Protein AF-A0A550IAB9-F1 (afdb_monomer_lite)

Radius of gyration: 19.31 Å; chains: 1; bounding box: 49×30×54 Å

pLDDT: mean 85.49, std 11.91, range [51.25, 96.94]

Structure (mmCIF, N/CA/C/O backbone):
data_AF-A0A550IAB9-F1
#
_entry.id   AF-A0A550IAB9-F1
#
loop_
_atom_site.group_PDB
_atom_site.id
_atom_site.type_symbol
_atom_site.label_atom_id
_atom_site.label_alt_id
_atom_site.label_comp_id
_atom_site.label_asym_id
_atom_site.label_entity_id
_atom_site.label_seq_id
_atom_site.pdbx_PDB_ins_code
_atom_site.Cartn_x
_atom_site.Cartn_y
_atom_site.Cartn_z
_atom_site.occupancy
_atom_site.B_iso_or_equiv
_atom_site.auth_seq_id
_atom_site.auth_comp_id
_atom_site.auth_asym_id
_atom_site.auth_atom_id
_atom_site.pdbx_PDB_model_num
ATOM 1 N N . MET A 1 1 ? -1.871 -6.649 -10.776 1.00 80.56 1 MET A N 1
ATOM 2 C CA . MET A 1 1 ? -2.394 -6.906 -9.424 1.00 80.56 1 MET A CA 1
ATOM 3 C C . MET A 1 1 ? -3.527 -5.940 -9.187 1.00 80.56 1 MET A C 1
ATOM 5 O O . MET A 1 1 ? -3.383 -4.775 -9.549 1.00 80.56 1 MET A O 1
ATOM 9 N N . GLU A 1 2 ? -4.639 -6.421 -8.656 1.00 86.62 2 GLU A N 1
ATOM 10 C CA . GLU A 1 2 ? -5.781 -5.561 -8.356 1.00 86.62 2 GLU A CA 1
ATOM 11 C C . GLU A 1 2 ? -5.556 -4.780 -7.060 1.00 86.62 2 GLU A C 1
ATOM 13 O O . GLU A 1 2 ? -4.755 -5.161 -6.203 1.00 86.62 2 GLU A O 1
ATOM 18 N N . GLN A 1 3 ? -6.254 -3.653 -6.912 1.00 86.25 3 GLN A N 1
ATOM 19 C CA . GLN A 1 3 ? -6.105 -2.798 -5.737 1.00 86.25 3 GLN A CA 1
ATOM 20 C C . GLN A 1 3 ? -6.569 -3.502 -4.448 1.00 86.25 3 GLN A C 1
ATOM 22 O O . GLN A 1 3 ? -5.946 -3.313 -3.404 1.00 86.25 3 GLN A O 1
ATOM 27 N N . SER A 1 4 ? -7.613 -4.337 -4.520 1.00 89.38 4 SER A N 1
ATOM 28 C CA . SER A 1 4 ? -8.102 -5.171 -3.409 1.00 89.38 4 SER A CA 1
ATOM 29 C C . SER A 1 4 ? -7.013 -6.117 -2.898 1.00 89.38 4 SER A C 1
ATOM 31 O O . SER A 1 4 ? -6.751 -6.164 -1.695 1.00 89.38 4 SER A O 1
ATOM 33 N N . GLU A 1 5 ? -6.306 -6.790 -3.807 1.00 90.88 5 GLU A N 1
ATOM 34 C CA . GLU A 1 5 ? -5.203 -7.697 -3.483 1.00 90.88 5 GLU A CA 1
ATOM 35 C C . GLU A 1 5 ? -4.038 -6.962 -2.797 1.00 90.88 5 GLU A C 1
ATOM 37 O O . GLU A 1 5 ? -3.510 -7.434 -1.786 1.00 90.88 5 GLU A O 1
ATOM 42 N N . ILE A 1 6 ? -3.679 -5.766 -3.278 1.00 91.75 6 ILE A N 1
ATOM 43 C CA . ILE A 1 6 ? -2.629 -4.934 -2.665 1.00 91.75 6 ILE A CA 1
ATOM 44 C C . ILE A 1 6 ? -3.024 -4.528 -1.239 1.00 91.75 6 ILE A C 1
ATOM 46 O O . ILE A 1 6 ? -2.199 -4.607 -0.325 1.00 91.75 6 ILE A O 1
ATOM 50 N N . ILE A 1 7 ? -4.284 -4.132 -1.023 1.00 93.44 7 ILE A N 1
ATOM 51 C CA . ILE A 1 7 ? -4.792 -3.787 0.312 1.00 93.44 7 ILE A CA 1
ATOM 52 C C . ILE A 1 7 ? -4.767 -5.013 1.232 1.00 93.44 7 ILE A C 1
ATOM 54 O O . ILE A 1 7 ? -4.306 -4.905 2.368 1.00 93.44 7 ILE A O 1
ATOM 58 N N . LEU A 1 8 ? -5.191 -6.187 0.757 1.00 93.12 8 LEU A N 1
ATOM 59 C CA . LEU A 1 8 ? -5.149 -7.432 1.531 1.00 93.12 8 LEU A CA 1
ATOM 60 C C . LEU A 1 8 ? -3.721 -7.800 1.953 1.00 93.12 8 LEU A C 1
ATOM 62 O O . LEU A 1 8 ? -3.494 -8.167 3.110 1.00 93.12 8 LEU A O 1
ATOM 66 N N . ARG A 1 9 ? -2.736 -7.648 1.061 1.00 91.62 9 ARG A N 1
ATOM 67 C CA . ARG A 1 9 ? -1.332 -7.889 1.423 1.00 91.62 9 ARG A CA 1
ATOM 68 C C . ARG A 1 9 ? -0.792 -6.848 2.399 1.00 91.62 9 ARG A C 1
ATOM 70 O O . ARG A 1 9 ? -0.102 -7.219 3.349 1.00 91.62 9 ARG A O 1
ATOM 77 N N . ALA A 1 10 ? -1.139 -5.573 2.225 1.00 92.81 10 ALA A N 1
ATOM 78 C CA . ALA A 1 10 ? -0.775 -4.521 3.173 1.00 92.81 10 ALA A CA 1
ATOM 79 C C . ALA A 1 10 ? -1.371 -4.780 4.571 1.00 92.81 10 ALA A C 1
ATOM 81 O O . ALA A 1 10 ? -0.667 -4.627 5.569 1.00 92.81 10 ALA A O 1
ATOM 82 N N . ILE A 1 11 ? -2.620 -5.261 4.657 1.00 93.38 11 ILE A N 1
ATOM 83 C CA . ILE A 1 11 ? -3.235 -5.711 5.918 1.00 93.38 11 ILE A CA 1
ATOM 84 C C . ILE A 1 11 ? -2.406 -6.831 6.562 1.00 93.38 11 ILE A C 1
ATOM 86 O O . ILE A 1 11 ? -2.155 -6.788 7.769 1.00 93.38 11 ILE A O 1
ATOM 90 N N . GLY A 1 12 ? -1.959 -7.811 5.771 1.00 90.69 12 GLY A N 1
ATOM 91 C CA . GLY A 1 12 ? -1.082 -8.887 6.237 1.00 90.69 12 GLY A CA 1
ATOM 92 C C . GLY A 1 12 ? 0.203 -8.359 6.882 1.00 90.69 12 GLY A C 1
ATOM 93 O O . GLY A 1 12 ? 0.507 -8.720 8.018 1.00 90.69 12 GLY A O 1
ATOM 94 N N . VAL A 1 13 ? 0.901 -7.442 6.203 1.00 90.62 13 VAL A N 1
ATOM 95 C CA . VAL A 1 13 ? 2.126 -6.808 6.725 1.00 90.62 13 VAL A CA 1
ATOM 96 C C . VAL A 1 13 ? 1.848 -6.050 8.025 1.00 90.62 13 VAL A C 1
ATOM 98 O O . VAL A 1 13 ? 2.534 -6.279 9.017 1.00 90.62 13 VAL A O 1
ATOM 101 N N . LEU A 1 14 ? 0.812 -5.203 8.069 1.00 90.38 14 LEU A N 1
ATOM 102 C CA . LEU A 1 14 ? 0.474 -4.428 9.272 1.00 90.38 14 LEU A CA 1
ATOM 103 C C . LEU A 1 14 ? 0.119 -5.320 10.470 1.00 90.38 14 LEU A C 1
ATOM 105 O O . LEU A 1 14 ? 0.498 -5.010 11.600 1.00 90.38 14 LEU A O 1
ATOM 109 N N . THR A 1 15 ? -0.588 -6.427 10.232 1.00 88.88 15 THR A N 1
ATOM 110 C CA . THR A 1 15 ? -0.971 -7.384 11.283 1.00 88.88 15 THR A CA 1
ATOM 111 C C . THR A 1 15 ? 0.263 -8.034 11.906 1.00 88.88 15 THR A C 1
ATOM 113 O O . THR A 1 15 ? 0.366 -8.150 13.126 1.00 88.88 15 THR A O 1
ATOM 116 N N . GLU A 1 16 ? 1.227 -8.418 11.076 1.00 85.25 16 GLU A N 1
ATOM 117 C CA . GLU A 1 16 ? 2.469 -9.031 11.535 1.00 85.25 16 GLU A CA 1
ATOM 118 C C . GLU A 1 16 ? 3.392 -8.030 12.230 1.00 85.25 16 GLU A C 1
ATOM 120 O O . GLU A 1 16 ? 3.933 -8.331 13.294 1.00 85.25 16 GLU A O 1
ATOM 125 N N . THR A 1 17 ? 3.509 -6.808 11.702 1.00 85.06 17 THR A N 1
ATOM 126 C CA . THR A 1 17 ? 4.245 -5.730 12.374 1.00 85.06 17 THR A CA 1
ATOM 127 C C . THR A 1 17 ? 3.665 -5.447 13.761 1.00 85.06 17 THR A C 1
ATOM 129 O O . THR A 1 17 ? 4.420 -5.272 14.713 1.00 85.06 17 THR A O 1
ATOM 132 N N . GLN A 1 18 ? 2.337 -5.448 13.922 1.00 83.81 18 GLN A N 1
ATOM 133 C CA . GLN A 1 18 ? 1.711 -5.268 15.237 1.00 83.81 18 GLN A CA 1
ATOM 134 C C . GLN A 1 18 ? 2.049 -6.400 16.211 1.00 83.81 18 GLN A C 1
ATOM 136 O O . GLN A 1 18 ? 2.328 -6.134 17.380 1.00 83.81 18 GLN A O 1
ATOM 141 N N . GLU A 1 19 ? 2.057 -7.647 15.745 1.00 83.81 19 GLU A N 1
ATOM 142 C CA . GLU A 1 19 ? 2.446 -8.802 16.558 1.00 83.81 19 GLU A CA 1
ATOM 143 C C . GLU A 1 19 ? 3.933 -8.746 16.951 1.00 83.81 19 GLU A C 1
ATOM 145 O O . GLU A 1 19 ? 4.281 -9.012 18.101 1.00 83.81 19 GLU A O 1
ATOM 150 N N . MET A 1 20 ? 4.810 -8.315 16.040 1.00 81.88 20 MET A N 1
ATOM 151 C CA . MET A 1 20 ? 6.223 -8.050 16.325 1.00 81.88 20 MET A CA 1
ATOM 152 C C . MET A 1 20 ? 6.389 -6.969 17.401 1.00 81.88 20 MET A C 1
ATOM 154 O O . MET A 1 20 ? 7.074 -7.195 18.396 1.00 81.88 20 MET A O 1
ATOM 158 N N . VAL A 1 21 ? 5.725 -5.819 17.246 1.00 81.81 21 VAL A N 1
ATOM 159 C CA . VAL A 1 21 ? 5.759 -4.720 18.228 1.00 81.81 21 VAL A CA 1
ATOM 160 C C . VAL A 1 21 ? 5.239 -5.181 19.587 1.00 81.81 21 VAL A C 1
ATOM 162 O O . VAL A 1 21 ? 5.803 -4.828 20.622 1.00 81.81 21 VAL A O 1
ATOM 165 N N . ARG A 1 22 ? 4.184 -5.998 19.607 1.00 82.81 22 ARG A N 1
ATOM 166 C CA . ARG A 1 22 ? 3.660 -6.578 20.843 1.00 82.81 22 ARG A CA 1
ATOM 167 C C . ARG A 1 22 ? 4.705 -7.448 21.544 1.00 82.81 22 ARG A C 1
ATOM 169 O O . ARG A 1 22 ? 4.908 -7.266 22.738 1.00 82.81 22 ARG A O 1
ATOM 176 N N . ARG A 1 23 ? 5.379 -8.344 20.820 1.00 83.12 23 ARG A N 1
ATOM 177 C CA . ARG A 1 23 ? 6.424 -9.220 21.379 1.00 83.12 23 ARG A CA 1
ATOM 178 C C . ARG A 1 23 ? 7.632 -8.440 21.890 1.00 83.12 23 ARG A C 1
ATOM 180 O O . ARG A 1 23 ? 8.124 -8.744 22.970 1.00 83.12 23 ARG A O 1
ATOM 187 N N . LEU A 1 24 ? 8.046 -7.398 21.167 1.00 81.88 24 LEU A N 1
ATOM 188 C CA . LEU A 1 24 ? 9.097 -6.480 21.618 1.00 81.88 24 LEU A CA 1
ATOM 189 C C . LEU A 1 24 ? 8.724 -5.800 22.943 1.00 81.88 24 LEU A C 1
ATOM 191 O O . LEU A 1 24 ? 9.559 -5.695 23.832 1.00 81.88 24 LEU A O 1
ATOM 195 N N . ASN A 1 25 ? 7.464 -5.383 23.102 1.00 82.81 25 ASN A N 1
ATOM 196 C CA . ASN A 1 25 ? 6.971 -4.801 24.356 1.00 82.81 25 ASN A CA 1
ATOM 197 C C . ASN A 1 25 ? 6.851 -5.821 25.505 1.00 82.81 25 ASN A C 1
ATOM 199 O O . ASN A 1 25 ? 6.735 -5.422 26.661 1.00 82.81 25 ASN A O 1
ATOM 203 N N . GLU A 1 26 ? 6.841 -7.119 25.200 1.00 87.94 26 GLU A N 1
ATOM 204 C CA . GLU A 1 26 ? 6.813 -8.223 26.168 1.00 87.94 26 GLU A CA 1
ATOM 205 C C . GLU A 1 26 ? 8.241 -8.726 26.513 1.00 87.94 26 GLU A C 1
ATOM 207 O O . GLU A 1 26 ? 8.380 -9.788 27.118 1.00 87.94 26 GLU A O 1
ATOM 212 N N . ASP A 1 27 ? 9.295 -7.975 26.145 1.00 78.00 27 ASP A N 1
ATOM 213 C CA . ASP A 1 27 ? 10.726 -8.319 26.293 1.00 78.00 27 ASP A CA 1
ATOM 214 C C . ASP A 1 27 ? 11.115 -9.669 25.652 1.00 78.00 27 ASP A C 1
ATOM 216 O O . ASP A 1 27 ? 12.086 -10.325 26.043 1.00 78.00 27 ASP A O 1
ATOM 220 N N . VAL A 1 28 ? 10.360 -10.101 24.641 1.00 74.19 28 VAL A N 1
ATOM 221 C CA . VAL A 1 28 ? 10.690 -11.278 23.835 1.00 74.19 28 VAL A CA 1
ATOM 222 C C . VAL A 1 28 ? 11.665 -10.855 22.741 1.00 74.19 28 VAL A C 1
ATOM 224 O O . VAL A 1 28 ? 11.442 -9.859 22.056 1.00 74.19 28 VAL A O 1
ATOM 227 N N . GLU A 1 29 ? 12.742 -11.617 22.548 1.00 73.81 29 GLU A N 1
ATOM 228 C CA . GLU A 1 29 ? 13.671 -11.395 21.438 1.00 73.81 29 GLU A CA 1
ATOM 229 C C . GLU A 1 29 ? 12.935 -11.614 20.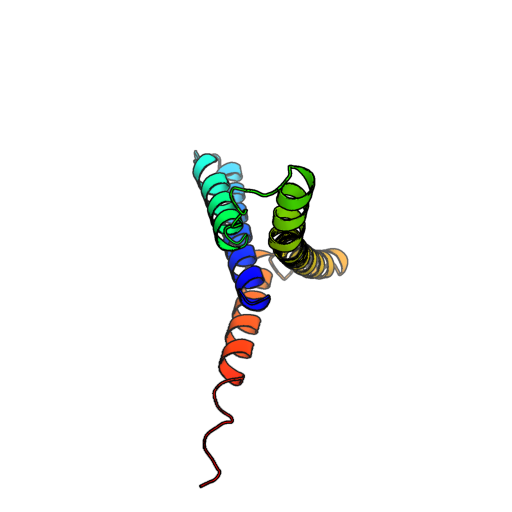107 1.00 73.81 29 GLU A C 1
ATOM 231 O O . GLU A 1 29 ? 12.395 -12.696 19.853 1.00 73.81 29 GLU A O 1
ATOM 236 N N . VAL A 1 30 ? 12.869 -10.570 19.275 1.00 68.25 30 VAL A N 1
ATOM 237 C CA . VAL A 1 30 ? 12.213 -10.624 17.965 1.00 68.25 30 VAL A CA 1
ATOM 238 C C . VAL A 1 30 ? 13.234 -10.405 16.864 1.00 68.25 30 VAL A C 1
ATOM 240 O O . VAL A 1 30 ? 14.054 -9.493 16.933 1.00 68.25 30 VAL A O 1
ATOM 243 N N . ASP A 1 31 ? 13.137 -11.234 15.832 1.00 72.06 31 ASP A N 1
ATOM 244 C CA . ASP A 1 31 ? 13.886 -11.075 14.595 1.00 72.06 31 ASP A CA 1
ATOM 245 C C . ASP A 1 31 ? 13.289 -9.923 13.767 1.00 72.06 31 ASP A C 1
ATOM 247 O O . ASP A 1 31 ? 12.236 -10.064 13.140 1.00 72.06 31 ASP A O 1
ATOM 251 N N . ILE A 1 32 ? 13.940 -8.757 13.815 1.00 69.88 32 ILE A N 1
ATOM 252 C CA . ILE A 1 32 ? 13.542 -7.558 13.061 1.00 69.88 32 ILE A CA 1
ATOM 253 C C . ILE A 1 32 ? 13.698 -7.793 11.549 1.00 69.88 32 ILE A C 1
ATOM 255 O O . ILE A 1 32 ? 12.886 -7.293 10.765 1.00 69.88 32 ILE A O 1
ATOM 259 N N . ASP A 1 33 ? 14.658 -8.628 11.142 1.00 74.12 33 ASP A N 1
ATOM 260 C CA . ASP A 1 33 ? 14.941 -8.911 9.734 1.00 74.12 33 ASP A CA 1
ATOM 261 C C . ASP A 1 33 ? 13.759 -9.634 9.067 1.00 74.12 33 ASP A C 1
ATOM 263 O O . ASP A 1 33 ? 13.488 -9.441 7.880 1.00 74.12 33 ASP A O 1
ATOM 267 N N . ALA A 1 34 ? 12.981 -10.410 9.831 1.00 68.88 34 ALA A N 1
ATOM 268 C CA . ALA A 1 34 ? 11.770 -11.061 9.337 1.00 68.88 34 ALA A CA 1
ATOM 269 C C . ALA A 1 34 ? 10.686 -10.050 8.907 1.00 68.88 34 ALA A C 1
ATOM 271 O O . ALA A 1 34 ? 10.029 -10.241 7.881 1.00 68.88 34 ALA A O 1
ATOM 272 N N . GLY A 1 35 ? 10.530 -8.949 9.652 1.00 65.88 35 GLY A N 1
ATOM 273 C CA . GLY A 1 35 ? 9.566 -7.888 9.342 1.00 65.88 35 GLY A CA 1
ATOM 274 C C . GLY A 1 35 ? 9.968 -7.084 8.106 1.00 65.88 35 GLY A C 1
ATOM 275 O O . GLY A 1 35 ? 9.136 -6.821 7.232 1.00 65.88 35 GLY A O 1
ATOM 276 N N . GLU A 1 36 ? 11.258 -6.761 7.985 1.00 71.56 36 GLU A N 1
ATOM 277 C CA . GLU A 1 36 ? 11.809 -6.134 6.779 1.00 71.56 36 GLU A CA 1
ATOM 278 C C . GLU A 1 36 ? 11.689 -7.055 5.558 1.00 71.56 36 GLU A C 1
ATOM 280 O O . GLU A 1 36 ? 11.306 -6.604 4.475 1.00 71.56 36 GLU A O 1
ATOM 285 N N . ALA A 1 37 ? 11.914 -8.362 5.730 1.00 77.88 37 ALA A N 1
ATOM 286 C CA . ALA A 1 37 ? 11.737 -9.348 4.668 1.00 77.88 37 ALA A CA 1
ATOM 287 C C . ALA A 1 37 ? 10.281 -9.421 4.176 1.00 77.88 37 ALA A C 1
ATOM 289 O O . ALA A 1 37 ? 10.048 -9.577 2.976 1.00 77.88 37 ALA A O 1
ATOM 290 N N . GLN A 1 38 ? 9.293 -9.270 5.063 1.00 79.69 38 GLN A N 1
ATOM 291 C CA . GLN A 1 38 ? 7.874 -9.242 4.695 1.00 79.69 38 GLN A CA 1
ATOM 292 C C . GLN A 1 38 ? 7.528 -8.043 3.810 1.00 79.69 38 GLN A C 1
ATOM 294 O O . GLN A 1 38 ? 6.890 -8.192 2.766 1.00 79.69 38 GLN A O 1
ATOM 299 N N . LEU A 1 39 ? 7.959 -6.852 4.232 1.00 82.31 39 LEU A N 1
ATOM 300 C CA . LEU A 1 39 ? 7.744 -5.623 3.481 1.00 82.31 39 LEU A CA 1
ATOM 301 C C . LEU A 1 39 ? 8.483 -5.688 2.138 1.00 82.31 39 LEU A C 1
ATOM 303 O O . LEU A 1 39 ? 7.922 -5.321 1.108 1.00 82.31 39 LEU A O 1
ATOM 307 N N . GLY A 1 40 ? 9.701 -6.236 2.132 1.00 84.81 40 GLY A N 1
ATOM 308 C CA . GLY A 1 40 ? 10.471 -6.502 0.920 1.00 84.81 40 GLY A CA 1
ATOM 309 C C . GLY A 1 40 ? 9.748 -7.433 -0.058 1.00 84.81 40 GLY A C 1
ATOM 310 O O . GLY A 1 40 ? 9.738 -7.161 -1.261 1.00 84.81 40 GLY A O 1
ATOM 311 N N . ARG A 1 41 ? 9.080 -8.487 0.437 1.00 88.06 41 ARG A N 1
ATOM 312 C CA . ARG A 1 41 ? 8.219 -9.355 -0.386 1.00 88.06 41 ARG A CA 1
ATOM 313 C C . ARG A 1 41 ? 7.048 -8.585 -0.986 1.00 88.06 41 ARG A C 1
ATOM 315 O O . ARG A 1 41 ? 6.886 -8.630 -2.199 1.00 88.06 41 ARG A O 1
ATOM 322 N N . LEU A 1 42 ? 6.302 -7.822 -0.180 1.00 89.50 42 LEU A N 1
ATOM 323 C CA . LEU A 1 42 ? 5.187 -7.001 -0.673 1.00 89.50 42 LEU A CA 1
ATOM 324 C C . LEU A 1 42 ? 5.642 -6.055 -1.793 1.00 89.50 42 LEU A C 1
ATOM 326 O O . LEU A 1 42 ? 5.015 -5.994 -2.845 1.00 89.50 42 LEU A O 1
ATOM 330 N N . VAL A 1 43 ? 6.751 -5.341 -1.589 1.00 88.31 43 VAL A N 1
ATOM 331 C CA . VAL A 1 43 ? 7.307 -4.437 -2.605 1.00 88.31 43 VAL A CA 1
ATOM 332 C C . VAL A 1 43 ? 7.663 -5.217 -3.874 1.00 88.31 43 VAL A C 1
ATOM 334 O O . VAL A 1 43 ? 7.257 -4.830 -4.965 1.00 88.31 43 VAL A O 1
ATOM 337 N N . THR A 1 44 ? 8.353 -6.348 -3.750 1.00 87.75 44 THR A N 1
ATOM 338 C CA . THR A 1 44 ? 8.764 -7.158 -4.911 1.00 87.75 44 THR A CA 1
ATOM 339 C C . THR A 1 44 ? 7.571 -7.734 -5.681 1.00 87.75 44 THR A C 1
ATOM 341 O O . THR A 1 44 ? 7.646 -7.911 -6.890 1.00 87.75 44 THR A O 1
ATOM 344 N N . GLU A 1 45 ? 6.466 -8.023 -4.998 1.00 89.88 45 GLU A N 1
ATOM 345 C CA . GLU A 1 45 ? 5.249 -8.555 -5.612 1.00 89.88 45 GLU A CA 1
ATOM 346 C C . GLU A 1 45 ? 4.393 -7.477 -6.291 1.00 89.88 45 GLU A C 1
ATOM 348 O O . GLU A 1 45 ? 3.709 -7.763 -7.273 1.00 89.88 45 GLU A O 1
ATOM 353 N N . VAL A 1 46 ? 4.399 -6.249 -5.762 1.00 91.19 46 VAL A N 1
ATOM 354 C CA . VAL A 1 46 ? 3.591 -5.137 -6.287 1.00 91.19 46 VAL A CA 1
ATOM 355 C C . VAL A 1 46 ? 4.261 -4.469 -7.481 1.00 91.19 46 VAL A C 1
ATOM 357 O O . VAL A 1 46 ? 3.579 -4.085 -8.434 1.00 91.19 46 VAL A O 1
ATOM 360 N N . PHE A 1 47 ? 5.584 -4.311 -7.442 1.00 90.88 47 PHE A N 1
ATOM 361 C CA . PHE A 1 47 ? 6.313 -3.668 -8.526 1.00 90.88 47 PHE A CA 1
ATOM 362 C C . PHE A 1 47 ? 6.580 -4.658 -9.668 1.00 90.88 47 PHE A C 1
ATOM 364 O O . PHE A 1 47 ? 7.166 -5.717 -9.442 1.00 90.88 47 PHE A O 1
ATOM 371 N N . PRO A 1 48 ? 6.177 -4.330 -10.908 1.00 90.12 48 PRO A N 1
ATOM 372 C CA . PRO A 1 48 ? 6.426 -5.199 -12.045 1.00 90.12 48 PRO A CA 1
ATOM 373 C C . PRO A 1 48 ? 7.913 -5.208 -12.414 1.00 90.12 48 PRO A C 1
ATOM 375 O O . PRO A 1 48 ? 8.652 -4.254 -12.157 1.00 90.12 48 PRO A O 1
ATOM 378 N N . ALA A 1 49 ? 8.341 -6.269 -13.097 1.00 89.56 49 ALA A N 1
ATOM 379 C CA . ALA A 1 49 ? 9.613 -6.246 -13.804 1.00 89.56 49 ALA A CA 1
ATOM 380 C C . ALA A 1 49 ? 9.569 -5.184 -14.916 1.00 89.56 49 ALA A C 1
ATOM 382 O O . ALA A 1 49 ? 8.570 -5.060 -15.625 1.00 89.56 49 ALA A O 1
ATOM 383 N N . VAL A 1 50 ? 10.660 -4.433 -15.073 1.00 90.81 50 VAL A N 1
ATOM 384 C CA . VAL A 1 50 ? 10.801 -3.432 -16.137 1.00 90.81 50 VAL A CA 1
ATOM 385 C C . VAL A 1 50 ? 11.705 -3.992 -17.220 1.00 90.81 50 VAL A C 1
ATOM 387 O O . VAL A 1 50 ? 12.882 -4.261 -16.976 1.00 90.81 50 VAL A O 1
ATOM 390 N N . GLU A 1 51 ? 11.168 -4.138 -18.426 1.00 90.12 51 GLU A N 1
ATOM 391 C CA . GLU A 1 51 ? 11.965 -4.456 -19.605 1.00 90.12 51 GLU A CA 1
ATOM 392 C C . GLU A 1 51 ? 12.445 -3.160 -20.262 1.00 90.12 51 GLU A C 1
ATOM 394 O O . GLU A 1 51 ? 11.648 -2.296 -20.624 1.00 90.12 51 GLU A O 1
ATOM 399 N N . VAL A 1 52 ? 13.764 -3.020 -20.409 1.00 90.50 52 VAL A N 1
ATOM 400 C CA . VAL A 1 52 ? 14.389 -1.869 -21.069 1.00 90.50 52 VAL A CA 1
ATOM 401 C C . VAL A 1 52 ? 15.051 -2.347 -22.364 1.00 90.50 52 VAL A C 1
ATOM 403 O O . VAL A 1 52 ? 15.886 -3.255 -22.303 1.00 90.50 52 VAL A O 1
ATOM 406 N N . PRO A 1 53 ? 14.720 -1.762 -23.530 1.00 88.31 53 PRO A N 1
ATOM 407 C CA . PRO A 1 53 ? 15.372 -2.104 -24.791 1.00 88.31 53 PRO A CA 1
ATOM 408 C C . PRO A 1 53 ? 16.888 -1.886 -24.727 1.00 88.31 53 PRO A C 1
ATOM 410 O O . PRO A 1 53 ? 17.364 -0.898 -24.171 1.00 88.31 53 PRO A O 1
ATOM 413 N N . GLY A 1 54 ? 17.664 -2.801 -25.314 1.00 91.25 54 GLY A N 1
ATOM 414 C CA . GLY A 1 54 ? 19.133 -2.740 -25.266 1.00 91.25 54 GLY A CA 1
ATOM 415 C C . GLY A 1 54 ? 19.748 -1.572 -26.047 1.00 91.25 54 GLY A C 1
ATOM 416 O O . GLY A 1 54 ? 20.911 -1.237 -25.834 1.00 91.25 54 GLY A O 1
ATOM 417 N N . ASP A 1 55 ? 18.978 -0.960 -26.942 1.00 94.44 55 ASP A N 1
ATOM 418 C CA . ASP A 1 55 ? 19.320 0.228 -27.722 1.00 94.44 55 ASP A CA 1
ATOM 419 C C . ASP A 1 55 ? 18.710 1.523 -27.156 1.00 94.44 55 ASP A C 1
ATOM 421 O O . ASP A 1 55 ? 18.904 2.590 -27.740 1.00 94.44 55 ASP A O 1
ATOM 425 N N . ALA A 1 56 ? 18.020 1.454 -26.011 1.00 94.56 56 ALA A N 1
ATOM 426 C CA . ALA A 1 56 ? 17.436 2.621 -25.367 1.00 94.56 56 ALA A CA 1
ATOM 427 C C . ALA A 1 56 ? 18.518 3.609 -24.908 1.00 94.56 56 ALA A C 1
ATOM 429 O O . ALA A 1 56 ? 19.515 3.257 -24.268 1.00 94.56 56 ALA A O 1
ATOM 430 N N . THR A 1 57 ? 18.284 4.889 -25.172 1.00 96.94 57 THR A N 1
ATOM 431 C CA . THR A 1 57 ? 19.038 5.973 -24.544 1.00 96.94 57 THR A CA 1
ATOM 432 C C . THR A 1 57 ? 18.767 6.002 -23.030 1.00 96.94 57 THR A C 1
ATOM 434 O O . THR A 1 57 ? 17.727 5.522 -22.570 1.00 96.94 57 THR A O 1
ATOM 437 N N . PRO A 1 58 ? 19.638 6.630 -22.214 1.00 95.94 58 PRO A N 1
ATOM 438 C CA . PRO A 1 58 ? 19.393 6.760 -20.775 1.00 95.94 58 PRO A CA 1
ATOM 439 C C . PRO A 1 58 ? 18.053 7.424 -20.422 1.00 95.94 58 PRO A C 1
ATOM 441 O O . PRO A 1 58 ? 17.441 7.077 -19.415 1.00 95.94 58 PRO A O 1
ATOM 444 N N . ALA A 1 59 ? 17.587 8.366 -21.249 1.00 96.00 59 ALA A N 1
ATOM 445 C CA . ALA A 1 59 ? 16.301 9.028 -21.052 1.00 96.00 59 ALA A CA 1
ATOM 446 C C . ALA A 1 59 ? 15.123 8.081 -21.328 1.00 96.00 59 ALA A C 1
ATOM 448 O O . ALA A 1 59 ? 14.184 8.037 -20.539 1.00 96.00 59 ALA A O 1
ATOM 449 N N . GLU A 1 60 ? 15.192 7.291 -22.403 1.00 95.31 60 GLU A N 1
ATOM 450 C CA . GLU A 1 60 ? 14.164 6.298 -22.748 1.00 95.31 60 GLU A CA 1
ATOM 451 C C . GLU A 1 60 ? 14.099 5.173 -21.711 1.00 95.31 60 GLU A C 1
ATOM 453 O O . GLU A 1 60 ? 13.010 4.784 -21.295 1.00 95.31 60 GLU A O 1
ATOM 458 N N . ALA A 1 61 ? 15.252 4.714 -21.218 1.00 94.94 61 ALA A N 1
ATOM 459 C CA . ALA A 1 61 ? 15.319 3.754 -20.122 1.00 94.94 61 ALA A CA 1
ATOM 460 C C . ALA A 1 61 ? 14.684 4.311 -18.836 1.00 94.94 61 ALA A C 1
ATOM 462 O O . ALA A 1 61 ? 13.893 3.630 -18.187 1.00 94.94 61 ALA A O 1
ATOM 463 N N . GLY A 1 62 ? 14.994 5.564 -18.483 1.00 94.56 62 GLY A N 1
ATOM 464 C CA . GLY A 1 62 ? 14.393 6.232 -17.330 1.00 94.56 62 GLY A CA 1
ATOM 465 C C . GLY A 1 62 ? 12.876 6.370 -17.459 1.00 94.56 62 GLY A C 1
ATOM 466 O O . GLY A 1 62 ? 12.154 6.102 -16.501 1.00 94.56 62 GLY A O 1
ATOM 467 N N . GLN A 1 63 ? 12.387 6.725 -18.649 1.00 94.94 63 GLN A N 1
ATOM 468 C CA . GLN A 1 63 ? 10.955 6.837 -18.907 1.00 94.94 63 GLN A CA 1
ATOM 469 C C . GLN A 1 63 ? 10.251 5.478 -18.796 1.00 94.94 63 GLN A C 1
ATOM 471 O O . GLN A 1 63 ? 9.232 5.393 -18.120 1.00 94.94 63 GLN A O 1
ATOM 476 N N . ALA A 1 64 ? 10.826 4.409 -19.357 1.00 93.00 64 ALA A N 1
ATOM 477 C CA . ALA A 1 64 ? 10.270 3.058 -19.253 1.00 93.00 64 ALA A CA 1
ATOM 478 C C . ALA A 1 64 ? 10.131 2.591 -17.792 1.00 93.00 64 ALA A C 1
ATOM 480 O O . ALA A 1 64 ? 9.124 1.992 -17.415 1.00 93.00 64 ALA A O 1
ATOM 481 N N . VAL A 1 65 ? 11.116 2.913 -16.946 1.00 93.94 65 VAL A N 1
ATOM 482 C CA . VAL A 1 65 ? 11.056 2.636 -15.504 1.00 93.94 65 VAL A CA 1
ATOM 483 C C . VAL A 1 65 ? 9.942 3.435 -14.830 1.00 93.94 65 VAL A C 1
ATOM 485 O O . VAL A 1 65 ? 9.180 2.872 -14.049 1.00 93.94 65 VAL A O 1
ATOM 488 N N . ILE A 1 66 ? 9.822 4.732 -15.119 1.00 94.56 66 ILE A N 1
ATOM 489 C CA . ILE A 1 66 ? 8.774 5.583 -14.538 1.00 94.56 66 ILE A CA 1
ATOM 490 C C . ILE A 1 66 ? 7.390 5.068 -14.941 1.00 94.56 66 ILE A C 1
ATOM 492 O O . ILE A 1 66 ? 6.543 4.878 -14.071 1.00 94.56 66 ILE A O 1
ATOM 496 N N . ASP A 1 67 ? 7.177 4.793 -16.225 1.00 93.81 67 ASP A N 1
ATOM 497 C CA . ASP A 1 67 ? 5.889 4.340 -16.753 1.00 93.81 67 ASP A CA 1
ATOM 498 C C . ASP A 1 67 ? 5.463 3.001 -16.141 1.00 93.81 67 ASP A C 1
ATOM 500 O O . ASP A 1 67 ? 4.287 2.805 -15.830 1.00 93.81 67 ASP A O 1
ATOM 504 N N . ALA A 1 68 ? 6.420 2.100 -15.906 1.00 91.69 68 ALA A N 1
ATOM 505 C CA . ALA A 1 68 ? 6.157 0.808 -15.288 1.00 91.69 68 ALA A CA 1
ATOM 506 C C . ALA A 1 68 ? 5.939 0.897 -13.766 1.00 91.69 68 ALA A C 1
ATOM 508 O O . ALA A 1 68 ? 5.023 0.269 -13.232 1.00 91.69 68 ALA A O 1
ATOM 509 N N . LEU A 1 69 ? 6.774 1.654 -13.046 1.00 93.69 69 LEU A N 1
ATOM 510 C CA . LEU A 1 69 ? 6.800 1.623 -11.580 1.00 93.69 69 LEU A CA 1
ATOM 511 C C . LEU A 1 69 ? 5.875 2.656 -10.926 1.00 93.69 69 LEU A C 1
ATOM 513 O O . LEU A 1 69 ? 5.383 2.404 -9.826 1.00 93.69 69 LEU A O 1
ATOM 517 N N . MET A 1 70 ? 5.608 3.804 -11.561 1.00 94.69 70 MET A N 1
ATOM 518 C CA . MET A 1 70 ? 4.768 4.854 -10.963 1.00 94.69 70 MET A CA 1
ATOM 519 C C . MET A 1 70 ? 3.347 4.384 -10.629 1.00 94.69 70 MET A C 1
ATOM 521 O O . MET A 1 70 ? 2.896 4.667 -9.516 1.00 94.69 70 MET A O 1
ATOM 525 N N . PRO A 1 71 ? 2.630 3.653 -11.507 1.00 93.31 71 PRO A N 1
ATOM 526 C CA . PRO A 1 71 ? 1.295 3.155 -11.176 1.00 93.31 71 PRO A CA 1
ATOM 527 C C . PRO A 1 71 ? 1.308 2.216 -9.963 1.00 93.31 71 PRO A C 1
ATOM 529 O O . PRO A 1 71 ? 0.469 2.346 -9.072 1.00 93.31 71 PRO A O 1
ATOM 532 N N . ALA A 1 72 ? 2.298 1.321 -9.889 1.00 92.19 72 ALA A N 1
ATOM 533 C CA . ALA A 1 72 ? 2.472 0.403 -8.765 1.00 92.19 72 ALA A CA 1
ATOM 534 C C . ALA A 1 72 ? 2.770 1.157 -7.457 1.00 92.19 72 ALA A C 1
ATOM 536 O O . ALA A 1 72 ? 2.148 0.881 -6.431 1.00 92.19 72 ALA A O 1
ATOM 537 N N . ALA A 1 73 ? 3.646 2.168 -7.504 1.00 93.94 73 ALA A N 1
ATOM 538 C CA . ALA A 1 73 ? 3.954 3.020 -6.357 1.00 93.94 73 ALA A CA 1
ATOM 539 C C . ALA A 1 73 ? 2.717 3.777 -5.851 1.00 93.94 73 ALA A C 1
ATOM 541 O O . ALA A 1 73 ? 2.448 3.780 -4.650 1.00 93.94 73 ALA A O 1
ATOM 542 N N . ILE A 1 74 ? 1.939 4.383 -6.756 1.00 94.75 74 ILE A N 1
ATOM 543 C CA . ILE A 1 74 ? 0.695 5.085 -6.411 1.00 94.75 74 ILE A CA 1
ATOM 544 C C . ILE A 1 74 ? -0.301 4.117 -5.770 1.00 94.75 74 ILE A C 1
ATOM 546 O O . ILE A 1 74 ? -0.900 4.451 -4.750 1.00 94.75 74 ILE A O 1
ATOM 550 N N . SER A 1 75 ? -0.453 2.913 -6.327 1.00 93.25 75 SER A N 1
ATOM 551 C CA . SER A 1 75 ? -1.370 1.908 -5.790 1.00 93.25 75 SER A CA 1
ATOM 552 C C . SER A 1 75 ? -0.957 1.438 -4.393 1.00 93.25 75 SER A C 1
ATOM 554 O O . SER A 1 75 ? -1.802 1.341 -3.503 1.00 93.25 75 SER A O 1
ATOM 556 N N . LEU A 1 76 ? 0.338 1.195 -4.173 1.00 94.12 76 LEU A N 1
ATOM 557 C CA . LEU A 1 76 ? 0.867 0.793 -2.870 1.00 94.12 76 LEU A CA 1
ATOM 558 C C . LEU A 1 76 ? 0.662 1.890 -1.819 1.00 94.12 76 LEU A C 1
ATOM 560 O O . LEU A 1 76 ? 0.121 1.629 -0.746 1.00 94.12 76 LEU A O 1
ATOM 564 N N . VAL A 1 77 ? 1.043 3.130 -2.139 1.00 95.50 77 VAL A N 1
ATOM 565 C CA . VAL A 1 77 ? 0.839 4.283 -1.248 1.00 95.50 77 VAL A CA 1
ATOM 566 C C . VAL A 1 77 ? -0.648 4.495 -0.973 1.00 95.50 77 VAL A C 1
ATOM 568 O O . VAL A 1 77 ? -1.026 4.731 0.171 1.00 95.50 77 VAL A O 1
ATOM 571 N N . GLY A 1 78 ? -1.500 4.359 -1.992 1.00 95.25 78 GLY A N 1
ATOM 572 C CA . GLY A 1 78 ? -2.950 4.458 -1.859 1.00 95.25 78 GLY A CA 1
ATOM 573 C C . GLY A 1 78 ? -3.530 3.414 -0.905 1.00 95.25 78 GLY A C 1
ATOM 574 O O . GLY A 1 78 ? -4.364 3.755 -0.071 1.00 95.25 78 GLY A O 1
ATOM 575 N N . ALA A 1 79 ? -3.050 2.168 -0.965 1.00 94.56 79 ALA A N 1
ATOM 576 C CA . ALA A 1 79 ? -3.471 1.110 -0.051 1.00 94.56 79 ALA A CA 1
ATOM 577 C C . ALA A 1 79 ? -3.113 1.431 1.410 1.00 94.56 79 ALA A C 1
ATOM 579 O O . ALA A 1 79 ? -3.967 1.333 2.291 1.00 94.56 79 ALA A O 1
ATOM 580 N N . PHE A 1 80 ? -1.881 1.877 1.677 1.00 94.44 80 PHE A N 1
ATOM 581 C CA . PHE A 1 80 ? -1.474 2.265 3.032 1.00 94.44 80 PHE A CA 1
ATOM 582 C C . PHE A 1 80 ? -2.183 3.528 3.527 1.00 94.44 80 PHE A C 1
ATOM 584 O O . PHE A 1 80 ? -2.559 3.586 4.695 1.00 94.44 80 PHE A O 1
ATOM 591 N N . ALA A 1 81 ? -2.405 4.516 2.656 1.00 96.31 81 ALA A N 1
ATOM 592 C CA . ALA A 1 81 ? -3.164 5.716 2.994 1.00 96.31 81 ALA A CA 1
ATOM 593 C C . ALA A 1 81 ? -4.610 5.373 3.376 1.00 96.31 81 ALA A C 1
ATOM 595 O O . ALA A 1 81 ? -5.093 5.851 4.397 1.00 96.31 81 ALA A O 1
ATOM 596 N N . PHE A 1 82 ? -5.265 4.493 2.612 1.00 95.50 82 PHE A N 1
ATOM 597 C CA . PHE A 1 82 ? -6.597 3.983 2.932 1.00 95.50 82 PHE A CA 1
ATOM 598 C C . PHE A 1 82 ? -6.628 3.298 4.306 1.00 95.50 82 PHE A C 1
ATOM 600 O O . PHE A 1 82 ? -7.413 3.683 5.167 1.00 95.50 82 PHE A O 1
ATOM 607 N N . LEU A 1 83 ? -5.730 2.338 4.553 1.00 94.94 83 LEU A N 1
ATOM 608 C CA . LEU A 1 83 ? -5.677 1.620 5.833 1.00 94.94 83 LEU A CA 1
ATOM 609 C C . LEU A 1 83 ? -5.390 2.552 7.015 1.00 94.94 83 LEU A C 1
ATOM 611 O O . LEU A 1 83 ? -5.970 2.392 8.089 1.00 94.94 83 LEU A O 1
ATOM 615 N N . PHE A 1 84 ? -4.511 3.536 6.820 1.00 94.75 84 PHE A N 1
ATOM 616 C CA . PHE A 1 84 ? -4.251 4.567 7.815 1.00 94.75 84 PHE A CA 1
ATOM 617 C C . PHE A 1 84 ? -5.503 5.398 8.108 1.00 94.75 84 PHE A C 1
ATOM 619 O O . PHE A 1 84 ? -5.800 5.626 9.277 1.00 94.75 84 PHE A O 1
ATOM 626 N N . SER A 1 85 ? -6.251 5.822 7.085 1.00 95.62 85 SER A N 1
ATOM 627 C CA . SER A 1 85 ? -7.489 6.585 7.265 1.00 95.62 85 SER A CA 1
ATOM 628 C C . SER A 1 85 ? -8.537 5.818 8.072 1.00 95.62 85 SER A C 1
ATOM 630 O O . SER A 1 85 ? -9.100 6.390 9.001 1.00 95.62 85 SER A O 1
ATOM 632 N N . GLU A 1 86 ? -8.736 4.526 7.800 1.00 94.69 86 GLU A N 1
ATOM 633 C CA . GLU A 1 86 ? -9.669 3.685 8.568 1.00 94.69 86 GLU A CA 1
ATOM 634 C C . GLU A 1 86 ? -9.247 3.573 10.046 1.00 94.69 86 GLU A C 1
ATOM 636 O O . GLU A 1 86 ? -10.069 3.665 10.959 1.00 94.69 86 GLU A O 1
ATOM 641 N N . LEU A 1 87 ? -7.944 3.403 10.305 1.00 92.06 87 LEU A N 1
ATOM 642 C CA . LEU A 1 87 ? -7.403 3.355 11.667 1.00 92.06 87 LEU A CA 1
ATOM 643 C C . LEU A 1 87 ? -7.538 4.701 12.390 1.00 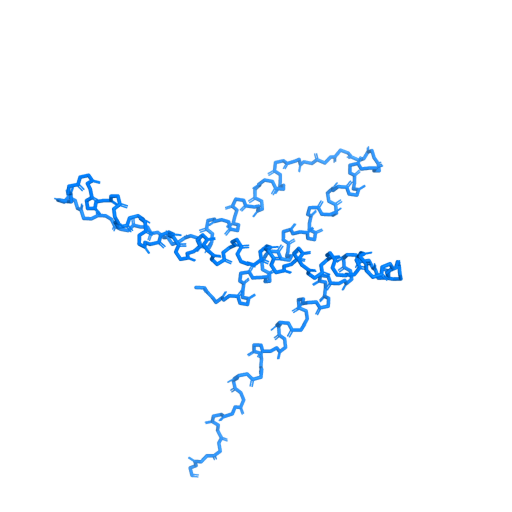92.06 87 LEU A C 1
ATOM 645 O O . LEU A 1 87 ? -7.893 4.731 13.572 1.00 92.06 87 LEU A O 1
ATOM 649 N N . ALA A 1 88 ? -7.254 5.799 11.690 1.00 93.12 88 ALA A N 1
ATOM 650 C CA . ALA A 1 88 ? -7.364 7.151 12.218 1.00 93.12 88 ALA A CA 1
ATOM 651 C C . ALA A 1 88 ? -8.815 7.490 12.569 1.00 93.12 88 ALA A C 1
ATOM 653 O O . ALA A 1 88 ? -9.061 8.018 13.645 1.00 93.12 88 ALA A O 1
ATOM 654 N N . GLU A 1 89 ? -9.788 7.107 11.739 1.00 92.81 89 GLU A N 1
ATOM 655 C CA . GLU A 1 89 ? -11.208 7.341 12.019 1.00 92.81 89 GLU A CA 1
ATOM 656 C C . GLU A 1 89 ? -11.660 6.672 13.329 1.00 92.81 89 GLU A C 1
ATOM 658 O O . GLU A 1 89 ? -12.309 7.302 14.171 1.00 92.81 89 GLU A O 1
ATOM 663 N N . VAL A 1 90 ? -11.279 5.412 13.555 1.00 92.06 90 VAL A N 1
ATOM 664 C CA . VAL A 1 90 ? -11.595 4.707 14.811 1.00 92.06 90 VAL A CA 1
ATOM 665 C C . VAL A 1 90 ? -10.947 5.395 16.015 1.00 92.06 90 VAL A C 1
ATOM 667 O O . VAL A 1 90 ? -11.585 5.561 17.057 1.00 92.06 90 VAL A O 1
ATOM 670 N N . HIS A 1 91 ? -9.696 5.828 15.875 1.00 89.44 91 HIS A N 1
ATOM 671 C CA . HIS A 1 91 ? -8.981 6.528 16.936 1.00 89.44 91 HIS A CA 1
ATOM 672 C C . HIS A 1 91 ? -9.599 7.904 17.246 1.00 89.44 91 HIS A C 1
ATOM 674 O O . HIS A 1 91 ? -9.889 8.211 18.404 1.00 89.44 91 HIS A O 1
ATOM 680 N N . ASP A 1 92 ? -9.849 8.713 16.220 1.00 91.94 92 ASP A N 1
ATOM 681 C CA . ASP A 1 92 ? -10.280 10.109 16.338 1.00 91.94 92 ASP A CA 1
ATOM 682 C C . ASP A 1 92 ? -11.732 10.240 16.812 1.00 91.94 92 ASP A C 1
ATOM 684 O O . ASP A 1 92 ? -12.094 11.212 17.476 1.00 91.94 92 ASP A O 1
ATOM 688 N N . THR A 1 93 ? -12.562 9.227 16.553 1.00 91.81 93 THR A N 1
ATOM 689 C CA . THR A 1 93 ? -13.917 9.125 17.121 1.00 91.81 93 THR A CA 1
ATOM 690 C C . THR A 1 93 ? -13.927 8.702 18.595 1.00 91.81 93 THR A C 1
ATOM 692 O O . THR A 1 93 ? -14.988 8.674 19.222 1.00 91.81 93 THR 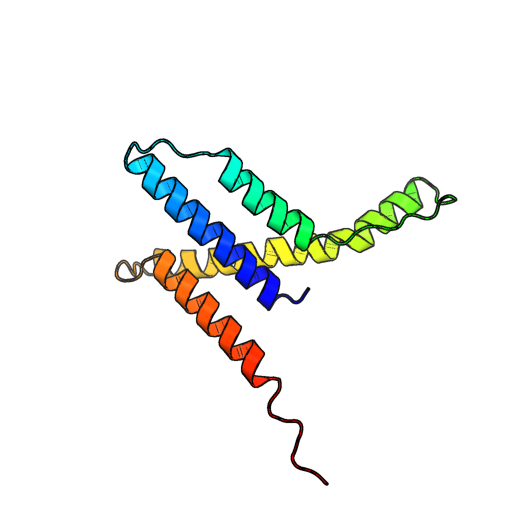A O 1
ATOM 695 N N . GLY A 1 94 ? -12.764 8.383 19.178 1.00 87.69 94 GLY A N 1
ATOM 696 C CA . GLY A 1 94 ? -12.631 7.948 20.570 1.00 87.69 94 GLY A CA 1
ATOM 697 C C . GLY A 1 94 ? -13.156 6.532 20.827 1.00 87.69 94 GLY A C 1
ATOM 698 O O . GLY A 1 94 ? -13.373 6.153 21.984 1.00 87.69 94 GLY A O 1
ATOM 699 N N . ARG A 1 95 ? -13.371 5.737 19.771 1.00 85.94 95 ARG A N 1
ATOM 700 C CA . ARG A 1 95 ? -13.850 4.355 19.867 1.00 85.94 95 ARG A CA 1
ATOM 701 C C . ARG A 1 95 ? -12.743 3.427 20.345 1.00 85.94 95 ARG A C 1
ATOM 703 O O . ARG A 1 95 ? -11.999 2.831 19.576 1.00 85.94 95 ARG A O 1
ATOM 710 N N . THR A 1 96 ? -12.647 3.300 21.661 1.00 85.69 96 THR A N 1
ATOM 711 C CA . THR A 1 96 ? -11.653 2.443 22.329 1.00 85.69 96 THR A CA 1
ATOM 712 C C . THR A 1 96 ? -12.091 0.981 22.470 1.00 85.69 96 THR A C 1
ATOM 714 O O . THR A 1 96 ? -11.287 0.137 22.876 1.00 85.69 96 THR A O 1
ATOM 717 N N . ASP A 1 97 ? -13.348 0.680 22.125 1.00 88.25 97 ASP A N 1
ATOM 718 C CA . ASP A 1 97 ? -13.926 -0.665 22.100 1.00 88.25 97 ASP A CA 1
ATOM 719 C C . ASP A 1 97 ? -13.360 -1.531 20.968 1.00 88.25 97 ASP A C 1
ATOM 721 O O . ASP A 1 97 ? -13.327 -2.751 21.101 1.00 88.25 97 ASP A O 1
ATOM 725 N N . VAL A 1 98 ? -12.862 -0.911 19.894 1.00 88.69 98 VAL A N 1
ATOM 726 C CA . VAL A 1 98 ? -12.309 -1.604 18.724 1.00 88.69 98 VAL A CA 1
ATOM 727 C C . VAL A 1 98 ? -10.787 -1.580 18.769 1.00 88.69 98 VAL A C 1
ATOM 729 O O . VAL A 1 98 ? -10.163 -0.533 18.942 1.00 88.69 98 VAL A O 1
ATOM 732 N N . LYS A 1 99 ? -10.162 -2.745 18.586 1.00 89.38 99 LYS A N 1
ATOM 733 C CA . LYS A 1 99 ? -8.706 -2.841 18.412 1.00 89.38 99 LYS A CA 1
ATOM 734 C C . LYS A 1 99 ? -8.331 -2.718 16.938 1.00 89.38 99 LYS A C 1
ATOM 736 O O . LYS A 1 99 ? -9.054 -3.192 16.067 1.00 89.38 99 LYS A O 1
ATOM 741 N N . SER A 1 100 ? -7.152 -2.164 16.655 1.00 88.75 100 SER A N 1
ATOM 742 C CA . SER A 1 100 ? -6.628 -2.053 15.287 1.00 88.75 100 SER A CA 1
ATOM 743 C C . SER A 1 100 ? -6.568 -3.403 14.565 1.00 88.75 100 SER A C 1
ATOM 745 O O . SER A 1 100 ? -6.908 -3.480 13.392 1.00 88.75 100 SER A O 1
ATOM 747 N N . THR A 1 101 ? -6.219 -4.482 15.270 1.00 89.38 101 THR A N 1
ATOM 748 C CA . THR A 1 101 ? -6.203 -5.848 14.719 1.00 89.38 101 THR A CA 1
ATOM 749 C C . THR A 1 101 ? -7.591 -6.340 14.308 1.00 89.38 101 THR A C 1
ATOM 751 O O . THR A 1 101 ? -7.741 -7.022 13.296 1.00 89.38 101 THR A O 1
ATOM 754 N N . GLU A 1 102 ? -8.623 -5.986 15.071 1.00 91.31 102 GLU A N 1
ATOM 755 C CA . GLU A 1 102 ? -10.010 -6.341 14.774 1.00 91.31 102 GLU A CA 1
ATOM 756 C C . GLU A 1 102 ? -10.551 -5.546 13.583 1.00 91.31 102 GLU A C 1
ATOM 758 O O . GLU A 1 102 ? -11.214 -6.114 12.711 1.00 91.31 102 GLU A O 1
ATOM 763 N N . LEU A 1 103 ? -10.197 -4.261 13.490 1.00 92.94 103 LEU A N 1
ATOM 764 C CA . LEU A 1 103 ? -10.500 -3.439 12.321 1.00 92.94 103 LEU A CA 1
ATOM 765 C C . LEU A 1 103 ? -9.848 -4.010 11.056 1.00 92.94 103 LEU A C 1
ATOM 767 O O . LEU A 1 103 ? -10.542 -4.265 10.076 1.00 92.94 103 LEU A O 1
ATOM 771 N N . LEU A 1 104 ? -8.538 -4.268 11.090 1.00 94.06 104 LEU A N 1
ATOM 772 C CA . LEU A 1 104 ? -7.790 -4.832 9.961 1.00 94.06 104 LEU A CA 1
ATOM 773 C C . LEU A 1 104 ? -8.384 -6.172 9.499 1.00 94.06 104 LEU A C 1
ATOM 775 O O . LEU A 1 104 ? -8.570 -6.389 8.302 1.00 94.06 104 LEU A O 1
ATOM 779 N N . ARG A 1 105 ? -8.770 -7.042 10.441 1.00 92.31 105 ARG A N 1
ATOM 780 C CA . ARG A 1 105 ? -9.477 -8.293 10.134 1.00 92.31 105 ARG A CA 1
ATOM 781 C C . ARG A 1 105 ? -10.827 -8.046 9.463 1.00 92.31 105 ARG A C 1
ATOM 783 O O . ARG A 1 105 ? -11.168 -8.738 8.508 1.00 92.31 105 ARG A O 1
ATOM 790 N N . THR A 1 106 ? -11.599 -7.085 9.962 1.00 93.94 106 THR A N 1
ATOM 791 C CA . THR A 1 106 ? -12.913 -6.738 9.405 1.00 93.94 106 THR A CA 1
ATOM 792 C C . THR A 1 106 ? -12.785 -6.218 7.974 1.00 93.94 106 THR A C 1
ATOM 794 O O . THR A 1 106 ? -13.540 -6.640 7.099 1.00 93.94 106 THR A O 1
ATOM 797 N N . LEU A 1 107 ? -11.793 -5.361 7.714 1.00 93.88 107 LEU A N 1
ATOM 798 C CA . LEU A 1 107 ? -11.487 -4.855 6.376 1.00 93.88 107 LEU A CA 1
ATOM 799 C C . LEU A 1 107 ? -11.082 -5.983 5.425 1.00 93.88 107 LEU A C 1
ATOM 801 O O . LEU A 1 107 ? -11.606 -6.050 4.316 1.00 93.88 107 LEU A O 1
ATOM 805 N N . ALA A 1 108 ? -10.222 -6.904 5.871 1.00 93.38 108 ALA A N 1
ATOM 806 C CA . ALA A 1 108 ? -9.826 -8.055 5.064 1.00 93.38 108 ALA A CA 1
ATOM 807 C C . ALA A 1 108 ? -11.031 -8.923 4.676 1.00 93.38 108 ALA A C 1
ATOM 809 O O . ALA A 1 108 ? -11.222 -9.216 3.501 1.00 93.38 108 ALA A O 1
ATOM 810 N N . LEU A 1 109 ? -11.889 -9.268 5.643 1.00 93.69 109 LEU A N 1
ATOM 811 C CA . LEU A 1 109 ? -13.094 -10.064 5.388 1.00 93.69 109 LEU A CA 1
ATOM 812 C C . LEU A 1 109 ? -14.055 -9.367 4.419 1.00 93.69 109 LEU A C 1
ATOM 814 O O . LEU A 1 109 ? -14.637 -10.016 3.553 1.00 93.69 109 LEU A O 1
ATOM 818 N N . ARG A 1 110 ? -14.220 -8.047 4.546 1.00 91.88 110 ARG A N 1
ATOM 819 C CA . ARG A 1 110 ? -15.066 -7.265 3.640 1.00 91.88 110 ARG A CA 1
ATOM 820 C C . ARG A 1 110 ? -14.532 -7.298 2.209 1.00 91.88 110 ARG A C 1
ATOM 822 O O . ARG A 1 110 ? -15.317 -7.493 1.292 1.00 91.88 110 ARG A O 1
ATOM 829 N N . LEU A 1 111 ? -13.225 -7.115 2.027 1.00 90.00 111 LEU A N 1
ATOM 830 C CA . LEU A 1 111 ? -12.592 -7.111 0.707 1.00 90.00 111 LEU A CA 1
ATOM 831 C C . LEU A 1 111 ? -12.648 -8.493 0.048 1.00 90.00 111 LEU A C 1
ATOM 833 O O . LEU A 1 111 ? -13.042 -8.588 -1.108 1.00 90.00 111 LEU A O 1
ATOM 837 N N . SER A 1 112 ? -12.373 -9.565 0.796 1.00 86.69 112 SER A N 1
ATOM 838 C CA . SER A 1 112 ? -12.463 -10.936 0.274 1.00 86.69 112 SER A CA 1
ATOM 839 C C . SER A 1 112 ? -13.882 -11.343 -0.142 1.00 86.69 112 SER A C 1
ATOM 841 O O . SER A 1 112 ? -14.040 -12.151 -1.050 1.00 86.69 112 SER A O 1
ATOM 843 N N . ASN A 1 113 ? -14.916 -10.790 0.501 1.00 82.12 113 ASN A N 1
ATOM 844 C CA . ASN A 1 113 ? -16.313 -11.067 0.149 1.00 82.12 113 ASN A CA 1
ATOM 845 C C . ASN A 1 113 ? -16.815 -10.238 -1.043 1.00 82.12 113 ASN A C 1
ATOM 847 O O . ASN A 1 113 ? -17.783 -10.634 -1.692 1.00 82.12 113 ASN A O 1
ATOM 851 N N . SER A 1 114 ? -16.205 -9.079 -1.302 1.00 72.81 114 SER A N 1
ATOM 852 C CA . SER A 1 114 ? -16.515 -8.266 -2.481 1.00 72.81 114 SER A CA 1
ATOM 853 C C . SER A 1 114 ? -15.944 -8.889 -3.756 1.00 72.81 114 SER A C 1
ATOM 855 O O . SER A 1 114 ? -16.619 -8.861 -4.781 1.00 72.81 114 SER A O 1
ATOM 857 N N . ASP A 1 115 ? -14.756 -9.503 -3.686 1.00 60.50 115 ASP A N 1
ATOM 858 C CA . ASP A 1 115 ? -14.173 -10.225 -4.828 1.00 60.50 115 ASP A CA 1
ATOM 859 C C . ASP A 1 115 ? -15.022 -11.456 -5.206 1.00 60.50 115 ASP A C 1
ATOM 861 O O . ASP A 1 115 ? -15.231 -11.718 -6.384 1.00 60.50 115 ASP A O 1
ATOM 865 N N . SER A 1 116 ? -15.610 -12.168 -4.233 1.00 58.69 116 SER A N 1
ATOM 866 C CA . SER A 1 116 ? -16.407 -13.377 -4.505 1.00 58.69 116 SER A CA 1
ATOM 867 C C . SER A 1 116 ? -17.800 -13.137 -5.102 1.00 58.69 116 SER A C 1
ATOM 869 O O . SER A 1 116 ? -18.396 -14.075 -5.620 1.00 58.69 116 SER A O 1
ATOM 871 N N . HIS A 1 117 ? -18.335 -11.913 -5.037 1.00 52.66 117 HIS A N 1
ATOM 872 C CA . HIS A 1 117 ? -19.644 -11.571 -5.618 1.00 52.66 117 HIS A CA 1
ATOM 873 C C . HIS A 1 117 ? -19.569 -11.154 -7.093 1.00 52.66 117 HIS A C 1
ATOM 875 O O . HIS A 1 117 ? -20.609 -10.928 -7.704 1.00 52.66 117 HIS A O 1
ATOM 881 N N . THR A 1 118 ? -18.371 -11.034 -7.669 1.00 53.09 118 T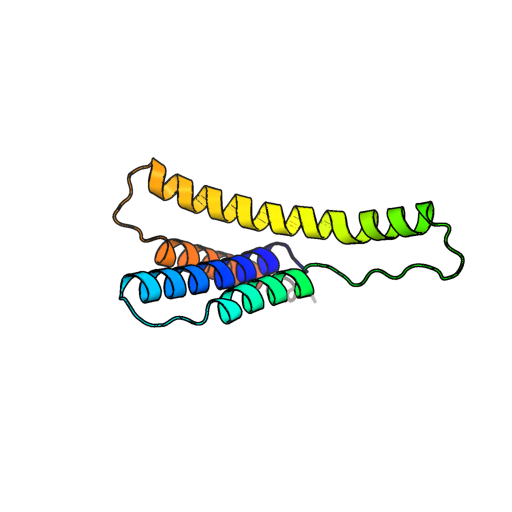HR A N 1
ATOM 882 C CA . THR A 1 118 ? -18.208 -10.595 -9.066 1.00 53.09 118 THR A CA 1
ATOM 883 C C . THR A 1 118 ? -18.251 -11.770 -10.059 1.00 53.09 118 THR A C 1
ATOM 885 O O . THR A 1 118 ? -18.454 -11.549 -11.249 1.00 53.09 118 THR A O 1
ATOM 888 N N . ASP A 1 119 ? -18.155 -13.016 -9.579 1.00 51.59 119 ASP A N 1
ATOM 889 C CA . ASP A 1 119 ? -18.072 -14.221 -10.423 1.00 51.59 119 ASP A CA 1
ATOM 890 C C . ASP A 1 119 ? -19.411 -14.978 -10.621 1.00 51.59 119 ASP A C 1
ATOM 892 O O . ASP A 1 119 ? -19.459 -15.899 -11.434 1.00 51.59 119 ASP A O 1
ATOM 896 N N . ASP A 1 120 ? -20.503 -14.614 -9.931 1.00 51.25 120 ASP A N 1
ATOM 897 C CA . ASP A 1 120 ? -21.755 -15.416 -9.893 1.00 51.25 120 ASP A CA 1
ATOM 898 C C . ASP A 1 120 ? -22.880 -14.924 -10.837 1.00 51.25 120 ASP A C 1
ATOM 900 O O . ASP A 1 120 ? -23.967 -15.489 -10.854 1.00 51.25 120 ASP A O 1
ATOM 904 N N . ASP A 1 121 ? -22.638 -13.891 -11.655 1.00 53.22 121 ASP A N 1
ATOM 905 C CA . ASP A 1 121 ? -23.673 -13.237 -12.489 1.00 53.22 121 ASP A CA 1
ATOM 906 C C . ASP A 1 121 ? -23.572 -13.569 -14.000 1.00 53.22 121 ASP A C 1
ATOM 908 O O . ASP A 1 121 ? -24.062 -12.814 -14.842 1.00 53.22 121 ASP A O 1
ATOM 912 N N . SER A 1 122 ? -22.923 -14.680 -14.388 1.00 55.47 122 SER A N 1
ATOM 913 C CA . SER A 1 122 ? -22.665 -14.999 -15.813 1.00 55.47 122 SER A CA 1
ATOM 914 C C . SER A 1 122 ? -23.306 -16.268 -16.395 1.00 55.47 122 SER A C 1
ATOM 916 O O . SER A 1 122 ? -23.087 -16.535 -17.573 1.00 55.47 122 SER A O 1
ATOM 918 N N . ASP A 1 123 ? -24.168 -16.980 -15.662 1.00 54.69 123 ASP A N 1
ATOM 919 C CA . ASP A 1 123 ? -24.833 -18.198 -16.162 1.00 54.69 123 ASP A CA 1
ATOM 920 C C . ASP A 1 123 ? -26.365 -18.171 -15.951 1.00 54.69 123 ASP A C 1
ATOM 922 O O . ASP A 1 123 ? -26.909 -18.983 -15.206 1.00 54.69 123 ASP A O 1
ATOM 926 N N . ASP A 1 124 ? -27.091 -17.264 -16.618 1.00 56.66 124 ASP A N 1
ATOM 927 C CA . ASP A 1 124 ? -28.530 -17.473 -16.885 1.00 56.66 124 ASP A CA 1
ATOM 928 C C . ASP A 1 124 ? -29.002 -16.688 -18.123 1.00 56.66 124 ASP A C 1
ATOM 930 O O . ASP A 1 124 ? -29.737 -15.714 -18.021 1.00 56.66 124 ASP A O 1
ATOM 934 N N . ASP A 1 125 ? -28.523 -17.076 -19.309 1.00 57.00 125 ASP A N 1
ATOM 935 C CA . ASP A 1 125 ? -29.199 -16.780 -20.583 1.00 57.00 125 ASP A CA 1
ATOM 936 C C . ASP A 1 125 ? -28.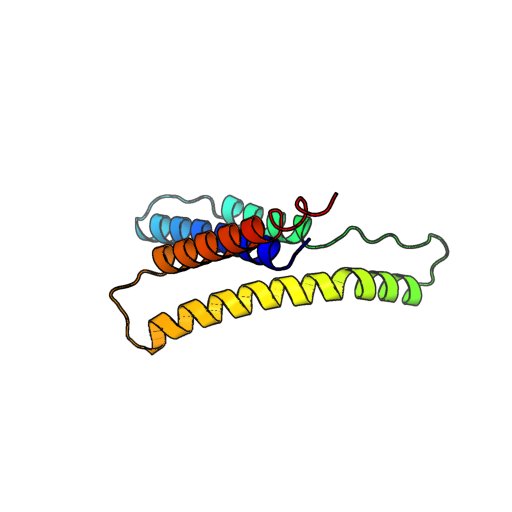666 -17.712 -21.694 1.00 57.00 125 ASP A C 1
ATOM 938 O O . ASP A 1 125 ? -27.721 -17.387 -22.422 1.00 57.00 125 ASP A O 1
ATOM 942 N N .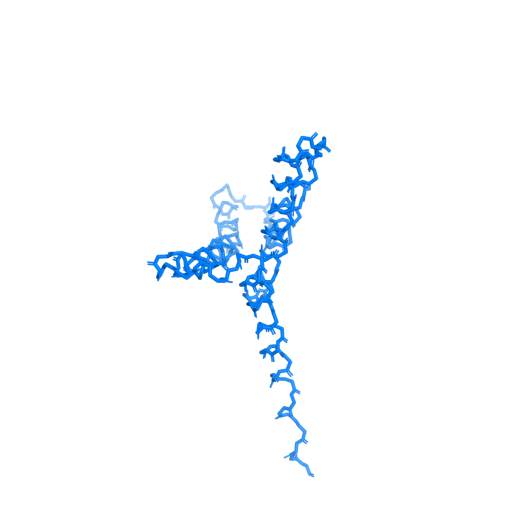 ALA A 1 126 ? -29.277 -18.898 -21.829 1.00 56.09 126 ALA A N 1
ATOM 943 C CA . ALA A 1 126 ? -29.196 -19.741 -23.030 1.00 56.09 126 ALA A CA 1
ATOM 944 C C . ALA A 1 126 ? -30.463 -20.590 -23.231 1.00 56.09 126 ALA A C 1
ATOM 946 O O . ALA A 1 126 ? -30.829 -21.357 -22.312 1.00 56.09 126 ALA A O 1
#

Foldseek 3Di:
DDLLVLLLLVLVLVLVVVVQVVCVVVVHDDDPVVSVVSVVVSLVVLQDDFDDDPPDDPVSRVVSNCVRGVVSVCSNVVSVVVLVVQVVVCVVVVPPVDDSNNSSVVSNVVSVVVVVVVPPPPPDDD

Sequence (126 aa):
MEQSEIILRAIGVLTETQEMVRRLNEDVEVDIDAGEAQLGRLVTEVFPAVEVPGDATPAEAGQAVIDALMPAAISLVGAFAFLFSELAEVHDTGRTDVKSTELLRTLALRLSNSDSHTDDDSDDDA

Secondary structure (DSSP, 8-state):
--HHHHHHHHHHHHHHHHHHHHHHHTT----HHHHHHHHHHHHHHHSPPPP--TT--HHHHHHHHHHHHHHHHHHHHHHHHHHHHHHHHHHHTT-TTS-HHHHHHHHHHHHHHHHTTSSSSS----